Protein AF-A0A957BWH0-F1 (afdb_monomer)

Secondary structure (DSSP, 8-state):
-----PPP-------------------HHHHHHHHHHHHHHHHHHHHHHHHHHTT-HHHHHHHHHHHHHHHHHHHHHHHHHHHTTTTT----------

Radius of gyration: 30.31 Å; Cα contacts (8 Å, |Δi|>4): 24; chains: 1; bounding box: 65×21×92 Å

Sequence (98 aa):
MKDKRSEPSVLTDDSDPLHEPGKRRRPFWVWAAAFMWLIALLILLEYTLSSFAEYEPQAGVLAGALGFGLLLAGLIIILVRSTAGYTTQTPLARPNRP

Foldseek 3Di:
DDDDPDDDPPPDDPPPPDPPVPPPPVPVVVVVVVVVLVVLLVVLQVQLVVCVVVVNNVSNVVSVVVSVVSVVVVVVVVVVVVVVVVPPPPPPPDPDDD

Nearest PDB structures (foldseek):
  4whe-assembly1_A  TM=7.179E-01  e=7.248E+00  Escherichia coli K-12
  3nym-assembly1_B  TM=6.502E-01  e=8.851E+00  Neisseria meningitidis serogroup B

Solvent-accessible surface area (backbone atoms only — not comparable to full-atom values): 6204 Å² total; per-residue (Å²): 138,82,84,87,86,77,78,86,82,79,74,73,91,78,82,80,81,74,85,62,80,69,76,76,68,73,58,66,64,60,58,52,49,53,50,53,51,51,50,51,46,50,55,32,50,52,50,20,55,50,26,52,73,70,73,39,56,68,61,15,51,53,35,44,50,52,40,50,49,53,52,51,52,53,51,50,55,53,49,54,62,53,53,66,68,67,74,78,75,72,79,76,79,76,79,83,77,131

pLDDT: mean 70.65, std 11.99, range [43.69, 87.44]

Structure (mmCIF, N/CA/C/O backbone):
data_AF-A0A957BWH0-F1
#
_entry.id   AF-A0A957BWH0-F1
#
loop_
_atom_site.group_PDB
_atom_site.id
_atom_site.type_symbol
_atom_site.label_atom_id
_atom_site.label_alt_id
_atom_site.label_comp_id
_atom_site.label_asym_id
_atom_site.label_entity_id
_atom_site.label_seq_id
_atom_site.pdbx_PDB_ins_code
_atom_site.Cartn_x
_atom_site.Cartn_y
_atom_site.Cartn_z
_atom_site.occupancy
_atom_site.B_iso_or_equiv
_atom_site.auth_seq_id
_atom_site.auth_comp_id
_atom_site.auth_asym_id
_atom_site.auth_atom_id
_atom_site.pdbx_PDB_model_num
ATOM 1 N N . MET A 1 1 ? -54.167 -10.389 70.956 1.00 43.69 1 MET A N 1
ATOM 2 C CA . MET A 1 1 ? -52.806 -10.965 70.949 1.00 43.69 1 MET A CA 1
ATOM 3 C C . MET A 1 1 ? -52.404 -11.181 69.493 1.00 43.6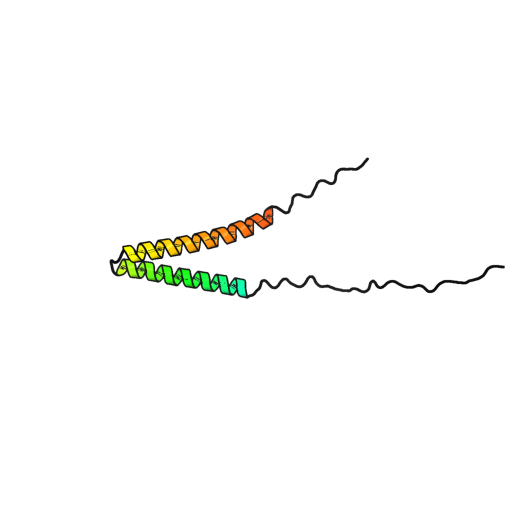9 1 MET A C 1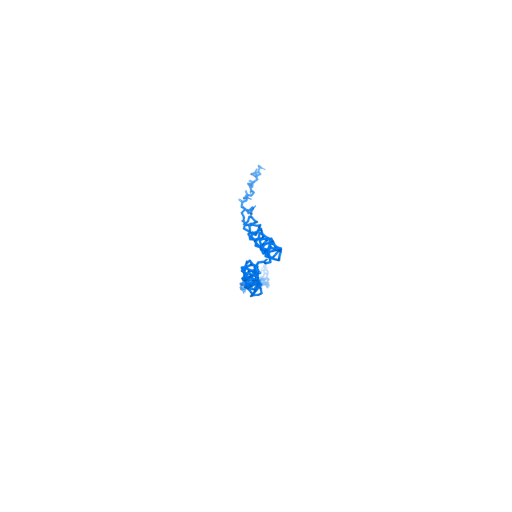
ATOM 5 O O . MET A 1 1 ? -52.868 -12.128 68.887 1.00 43.69 1 MET A O 1
ATOM 9 N N . LYS A 1 2 ? -51.633 -10.209 68.980 1.00 45.97 2 LYS A N 1
ATOM 10 C CA . LYS A 1 2 ? -50.783 -10.139 67.772 1.00 45.97 2 LYS A CA 1
ATOM 11 C C . LYS A 1 2 ? -51.331 -10.552 66.392 1.00 45.97 2 LYS A C 1
ATOM 13 O O . LYS A 1 2 ? -51.522 -11.724 66.086 1.00 45.97 2 LYS A O 1
ATOM 18 N N . ASP A 1 3 ? -51.440 -9.515 65.562 1.00 51.03 3 ASP A N 1
ATOM 19 C CA . ASP A 1 3 ? -51.656 -9.471 64.119 1.00 51.03 3 ASP A CA 1
ATOM 20 C C . ASP A 1 3 ? -50.718 -10.375 63.306 1.00 51.03 3 ASP A C 1
ATOM 22 O O . ASP A 1 3 ? -49.509 -10.417 63.536 1.00 51.03 3 ASP A O 1
ATOM 26 N N . LYS A 1 4 ? -51.272 -11.016 62.272 1.00 58.16 4 LYS A N 1
ATOM 27 C CA . LYS A 1 4 ? -50.517 -11.553 61.131 1.00 58.16 4 LYS A CA 1
ATOM 28 C C . LYS A 1 4 ? -50.825 -10.718 59.891 1.00 58.16 4 LYS A C 1
ATOM 30 O O . LYS A 1 4 ? -51.543 -11.144 58.993 1.00 58.16 4 LYS A O 1
ATOM 35 N N . ARG A 1 5 ? -50.291 -9.497 59.872 1.00 56.84 5 ARG A N 1
ATOM 36 C CA . ARG A 1 5 ? -50.101 -8.715 58.649 1.00 56.84 5 ARG A CA 1
ATOM 37 C C . ARG A 1 5 ? -48.756 -9.153 58.067 1.00 56.84 5 ARG A C 1
ATOM 39 O O . ARG A 1 5 ? -47.715 -8.694 58.521 1.00 56.84 5 ARG A O 1
ATOM 46 N N . SER A 1 6 ? -48.790 -10.101 57.137 1.00 66.50 6 SER A N 1
ATOM 47 C CA . SER A 1 6 ? -47.625 -10.491 56.340 1.00 66.50 6 SER A CA 1
ATOM 48 C C . SER A 1 6 ? -47.746 -9.817 54.983 1.00 66.50 6 SER A C 1
ATOM 50 O O . SER A 1 6 ? -48.743 -9.964 54.281 1.00 66.50 6 SER A O 1
ATOM 52 N N . GLU A 1 7 ? -46.752 -8.990 54.723 1.00 63.38 7 GLU A N 1
ATOM 53 C CA . GLU A 1 7 ? -46.636 -8.041 53.632 1.00 63.38 7 GLU A CA 1
ATOM 54 C C . GLU A 1 7 ? -46.586 -8.719 52.252 1.00 63.38 7 GLU A C 1
ATOM 56 O O . GLU A 1 7 ? -46.180 -9.879 52.142 1.00 63.38 7 GLU A O 1
ATOM 61 N N . PRO A 1 8 ? -47.002 -8.006 51.189 1.00 52.97 8 PRO A N 1
ATOM 62 C CA . PRO A 1 8 ? -46.891 -8.481 49.819 1.00 52.97 8 PRO A CA 1
ATOM 63 C C . PRO A 1 8 ? -45.412 -8.596 49.446 1.00 52.97 8 PRO A C 1
ATOM 65 O O . PRO A 1 8 ? -44.691 -7.599 49.410 1.00 52.97 8 PRO A O 1
ATOM 68 N N . SER A 1 9 ? -44.955 -9.811 49.149 1.00 58.53 9 SER A N 1
ATOM 69 C CA . SER A 1 9 ? -43.651 -10.039 48.537 1.00 58.53 9 SER A CA 1
ATOM 70 C C . SER A 1 9 ? -43.675 -9.482 47.116 1.00 58.53 9 SER A C 1
ATOM 72 O O . SER A 1 9 ? -44.037 -10.171 46.161 1.00 58.53 9 SER A O 1
ATOM 74 N N . VAL A 1 10 ? -43.308 -8.208 47.005 1.00 57.38 10 VAL A N 1
ATOM 75 C CA . VAL A 1 10 ? -42.720 -7.604 45.812 1.00 57.38 10 VAL A CA 1
ATOM 76 C C . VAL A 1 10 ? -41.453 -8.404 45.526 1.00 57.38 10 VAL A C 1
ATOM 78 O O . VAL A 1 10 ? -40.389 -8.122 46.072 1.00 57.38 10 VAL A O 1
ATOM 81 N N . LEU A 1 11 ? -41.600 -9.487 44.763 1.00 55.81 11 LEU A N 1
ATOM 82 C CA . LEU A 1 11 ? -40.467 -10.209 44.217 1.00 55.81 11 LEU A CA 1
ATOM 83 C C . LEU A 1 11 ? -39.986 -9.386 43.027 1.00 55.81 11 LEU A C 1
ATOM 85 O O . LEU A 1 11 ? -40.646 -9.310 41.991 1.00 55.81 11 LEU A O 1
ATOM 89 N N . THR A 1 12 ? -38.886 -8.695 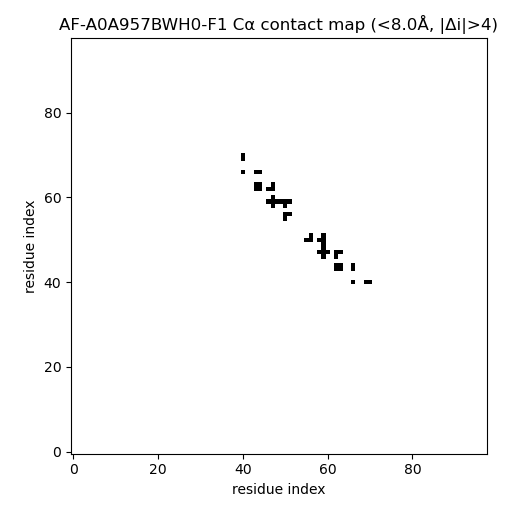43.274 1.00 59.34 12 THR A N 1
ATOM 90 C CA . THR A 1 12 ? -38.006 -8.059 42.309 1.00 59.34 12 THR A CA 1
ATOM 91 C C . THR A 1 12 ? -37.904 -8.869 41.021 1.00 59.34 12 THR A C 1
ATOM 93 O O . THR A 1 12 ? -37.546 -10.046 41.010 1.00 59.34 12 THR A O 1
ATOM 96 N N . ASP A 1 13 ? -38.271 -8.177 39.951 1.00 57.28 13 ASP A N 1
ATOM 97 C CA . ASP A 1 13 ? -37.637 -8.182 38.642 1.00 57.28 13 ASP A CA 1
ATOM 98 C C . ASP A 1 13 ? -36.153 -8.595 38.706 1.00 57.28 13 ASP A C 1
ATOM 100 O O . ASP A 1 13 ? -35.305 -7.805 39.098 1.00 57.28 13 ASP A O 1
ATOM 104 N N . ASP A 1 14 ? -35.864 -9.857 38.386 1.00 59.72 14 ASP A N 1
ATOM 105 C CA . ASP A 1 14 ? -34.507 -10.397 38.166 1.00 59.72 14 ASP A CA 1
ATOM 106 C C . ASP A 1 14 ? -34.544 -11.500 37.088 1.00 59.72 14 ASP A C 1
ATOM 108 O O . ASP A 1 14 ? -33.753 -12.444 37.056 1.00 59.72 14 ASP A O 1
ATOM 112 N N . SER A 1 15 ? -35.517 -11.410 36.181 1.00 57.66 15 SER A N 1
ATOM 113 C CA . SER A 1 15 ? -35.535 -12.191 34.946 1.00 57.66 15 SER A CA 1
ATOM 114 C C . SER A 1 15 ? -35.189 -11.266 33.793 1.00 57.66 15 SER A C 1
ATOM 116 O O . SER A 1 15 ? -36.017 -11.012 32.924 1.00 57.66 15 SER A O 1
ATOM 118 N N . ASP A 1 16 ? -33.936 -10.819 33.774 1.00 58.41 16 ASP A N 1
ATOM 119 C CA . ASP A 1 16 ? -33.289 -10.280 32.581 1.00 58.41 16 ASP A CA 1
ATOM 120 C C . ASP A 1 16 ? -32.390 -11.389 31.989 1.00 58.41 16 ASP A C 1
ATOM 122 O O . ASP A 1 16 ? -31.165 -11.390 32.167 1.00 58.41 16 ASP A O 1
ATOM 126 N N . PRO A 1 17 ? -32.968 -12.449 31.378 1.00 56.62 17 PRO A N 1
ATOM 127 C CA . PRO A 1 17 ? -32.168 -13.475 30.755 1.00 56.62 17 PRO A CA 1
ATOM 128 C C . PRO A 1 17 ? -31.616 -12.896 29.455 1.00 56.62 17 PRO A C 1
ATOM 130 O O . PRO A 1 17 ? -32.354 -12.539 28.540 1.00 56.62 17 PRO A O 1
ATOM 133 N N . LEU A 1 18 ? -30.293 -12.924 29.334 1.00 50.94 18 LEU A N 1
ATOM 134 C CA . LEU A 1 18 ? -29.630 -12.979 28.035 1.00 50.94 18 LEU A CA 1
ATOM 135 C C . LEU A 1 18 ? -29.746 -11.695 27.201 1.00 50.94 18 LEU A C 1
ATOM 137 O O . LEU A 1 18 ? -30.096 -11.730 26.020 1.00 50.94 18 LEU A O 1
ATOM 141 N N . HIS A 1 19 ? -29.222 -10.585 27.723 1.00 50.06 19 HIS A N 1
ATOM 142 C CA . HIS A 1 19 ? -28.387 -9.751 26.856 1.00 50.06 19 HIS A CA 1
ATOM 143 C C . HIS A 1 19 ? -27.126 -10.556 26.494 1.00 50.06 19 HIS A C 1
ATOM 145 O O . HIS A 1 19 ? -26.044 -10.380 27.052 1.00 50.06 19 HIS A O 1
ATOM 151 N N . GLU A 1 20 ? -27.307 -11.509 25.569 1.00 57.94 20 GLU A N 1
ATOM 152 C CA . GLU A 1 20 ? -26.247 -12.086 24.752 1.00 57.94 20 GLU A CA 1
ATOM 153 C C . GLU A 1 20 ? -25.303 -10.938 24.381 1.00 57.94 20 GLU A C 1
ATOM 155 O O . GLU A 1 20 ? -25.770 -9.956 23.788 1.00 57.94 20 GLU A O 1
ATOM 160 N N . PRO A 1 21 ? -24.006 -10.988 24.738 1.00 58.25 21 PRO A N 1
ATOM 161 C CA . PRO A 1 21 ? -23.066 -9.963 24.328 1.00 58.25 21 PRO A CA 1
ATOM 162 C C . PRO A 1 21 ? -23.020 -10.018 22.810 1.00 58.25 21 PRO A C 1
ATOM 164 O O . PRO A 1 21 ? -22.362 -10.886 22.232 1.00 58.25 21 PRO A O 1
ATOM 167 N N . GLY A 1 22 ? -23.793 -9.124 22.184 1.00 54.72 22 GLY A N 1
ATOM 168 C CA . GLY A 1 22 ? -24.051 -9.102 20.760 1.00 54.72 22 GLY A CA 1
ATOM 169 C C . GLY A 1 22 ? -22.734 -9.308 20.055 1.00 54.72 22 GLY A C 1
ATOM 170 O O . GLY A 1 22 ? -21.845 -8.458 20.158 1.00 54.72 22 GLY A O 1
ATOM 171 N N . LYS A 1 23 ? -22.590 -10.488 19.429 1.00 51.78 23 LYS A N 1
ATOM 172 C CA . LYS A 1 23 ? -21.448 -10.867 18.599 1.00 51.78 23 LYS A CA 1
ATOM 173 C C . LYS A 1 23 ? -21.119 -9.626 17.801 1.00 51.78 23 LYS A C 1
ATOM 175 O O . LYS A 1 23 ? -21.886 -9.259 16.911 1.00 51.78 23 LYS A O 1
ATOM 180 N N . ARG A 1 24 ? -20.032 -8.946 18.179 1.00 56.88 24 ARG A N 1
ATOM 181 C CA . ARG A 1 24 ? -19.544 -7.751 17.501 1.00 56.88 24 ARG A CA 1
ATOM 182 C C . ARG A 1 24 ? -19.125 -8.243 16.130 1.00 56.88 24 ARG A C 1
ATOM 184 O O . ARG A 1 24 ? -17.978 -8.642 15.938 1.00 56.88 24 ARG A O 1
ATOM 191 N N . ARG A 1 25 ? -20.094 -8.350 15.216 1.00 56.41 25 ARG A N 1
ATOM 192 C CA . ARG A 1 25 ? -19.886 -8.722 13.827 1.00 56.41 25 ARG A CA 1
ATOM 193 C C . ARG A 1 25 ? -18.879 -7.700 13.360 1.00 56.41 25 ARG A C 1
ATOM 195 O O . ARG A 1 25 ? -19.201 -6.517 13.275 1.00 56.41 25 ARG A O 1
ATOM 202 N N . ARG A 1 26 ? -17.627 -8.131 13.190 1.00 58.31 26 ARG A N 1
ATOM 203 C CA . ARG A 1 26 ? -16.614 -7.267 12.599 1.00 58.31 26 ARG A CA 1
ATOM 204 C C . ARG A 1 26 ? -17.244 -6.784 11.299 1.00 58.31 26 ARG A C 1
ATOM 206 O O . ARG A 1 26 ? -17.695 -7.639 10.532 1.00 58.31 26 ARG A O 1
ATOM 213 N N . PRO A 1 27 ? -17.414 -5.467 11.120 1.00 70.44 27 PRO A N 1
ATOM 214 C CA . PRO A 1 27 ? -18.218 -4.972 10.024 1.00 70.44 27 PRO A CA 1
ATOM 215 C C . PRO A 1 27 ? -17.584 -5.508 8.748 1.00 70.44 27 PRO A C 1
ATOM 217 O O . PRO A 1 27 ? -16.381 -5.352 8.549 1.00 70.44 27 PRO A O 1
ATOM 220 N N . PHE A 1 28 ? -18.379 -6.201 7.934 1.00 73.69 28 PHE A N 1
ATOM 221 C CA . PHE A 1 28 ? -17.967 -6.789 6.655 1.00 73.69 28 PHE A CA 1
ATOM 222 C C . PHE A 1 28 ? -17.146 -5.796 5.807 1.00 73.69 28 PHE A C 1
ATOM 224 O O . PHE A 1 28 ? -16.170 -6.166 5.161 1.00 73.69 28 PHE A O 1
ATOM 231 N N . TRP A 1 29 ? -17.463 -4.508 5.948 1.00 72.56 29 TRP A N 1
ATOM 232 C CA . TRP A 1 29 ? -16.727 -3.352 5.444 1.00 72.56 29 TRP A CA 1
ATOM 233 C C . TRP A 1 29 ? -15.213 -3.359 5.695 1.00 72.56 29 TRP A C 1
ATOM 235 O O . TRP A 1 29 ? -14.467 -2.918 4.832 1.00 72.56 29 TRP A O 1
ATOM 245 N N . VAL A 1 30 ? -14.729 -3.877 6.826 1.00 76.31 30 VAL A N 1
ATOM 246 C CA . VAL A 1 30 ? -13.283 -3.954 7.120 1.00 76.31 30 VAL A CA 1
ATOM 247 C C . VAL A 1 30 ? -12.596 -4.968 6.209 1.00 76.31 30 VAL A C 1
ATOM 249 O O . VAL A 1 30 ? -11.487 -4.726 5.744 1.00 76.31 30 VAL A O 1
ATOM 252 N N . TRP A 1 31 ? -13.264 -6.088 5.928 1.00 77.56 31 TRP A N 1
ATOM 253 C CA . TRP A 1 31 ? -12.762 -7.098 4.998 1.00 77.56 31 TRP A CA 1
ATOM 254 C C . TRP A 1 31 ? -12.805 -6.596 3.556 1.00 77.56 31 TRP A C 1
ATOM 256 O O . TRP A 1 31 ? -11.832 -6.759 2.826 1.00 77.56 31 TRP A O 1
ATOM 266 N N . ALA A 1 32 ? -13.888 -5.915 3.171 1.00 80.62 32 ALA A N 1
ATOM 267 C CA . ALA A 1 32 ? -13.994 -5.281 1.860 1.00 80.62 32 ALA A CA 1
ATOM 268 C C . ALA A 1 32 ? -12.910 -4.206 1.653 1.00 80.62 32 ALA A C 1
ATOM 270 O O . ALA A 1 32 ? -12.274 -4.171 0.604 1.00 80.62 32 ALA A O 1
ATOM 271 N N . ALA A 1 33 ? -12.641 -3.377 2.667 1.00 81.25 33 ALA A N 1
ATOM 272 C CA . ALA A 1 33 ? -11.585 -2.370 2.617 1.00 81.25 33 ALA A CA 1
ATOM 273 C C . ALA A 1 33 ? -10.188 -2.999 2.490 1.00 81.25 33 ALA A C 1
ATOM 275 O O . ALA A 1 33 ? -9.384 -2.536 1.686 1.00 81.25 33 ALA A O 1
ATOM 276 N N . ALA A 1 34 ? -9.908 -4.079 3.228 1.00 80.38 34 ALA A N 1
ATOM 277 C CA . ALA A 1 34 ? -8.646 -4.809 3.112 1.00 80.38 34 ALA A CA 1
ATOM 278 C C . ALA A 1 34 ? -8.465 -5.437 1.719 1.00 80.38 34 ALA A C 1
ATOM 280 O O . ALA A 1 34 ? -7.374 -5.389 1.157 1.00 80.38 34 ALA A O 1
ATOM 281 N N . PHE A 1 35 ? -9.539 -5.982 1.142 1.00 83.81 35 PHE A N 1
ATOM 282 C CA . PHE A 1 35 ? -9.512 -6.554 -0.202 1.00 83.81 35 PHE A CA 1
ATOM 283 C C . PHE A 1 35 ? -9.289 -5.482 -1.277 1.00 83.81 35 PHE A C 1
ATOM 285 O O . PHE A 1 35 ? -8.422 -5.641 -2.131 1.00 83.81 35 PHE A O 1
ATOM 292 N N . MET A 1 36 ? -9.998 -4.352 -1.187 1.00 84.00 36 MET A N 1
ATOM 293 C CA . MET A 1 36 ? -9.801 -3.199 -2.076 1.00 84.00 36 MET A CA 1
ATOM 294 C C . MET A 1 36 ? -8.383 -2.630 -1.979 1.00 84.00 36 MET A C 1
ATOM 296 O O . MET A 1 36 ? -7.788 -2.277 -2.993 1.00 84.00 36 MET A O 1
ATOM 300 N N . TRP A 1 37 ? -7.820 -2.578 -0.771 1.00 84.88 37 TRP A N 1
ATOM 301 C CA . TRP A 1 37 ? -6.437 -2.157 -0.557 1.00 84.88 37 TRP A CA 1
ATOM 302 C C . TRP A 1 37 ? -5.433 -3.108 -1.223 1.00 84.88 37 TRP A C 1
ATOM 304 O O . TRP A 1 37 ? -4.492 -2.653 -1.869 1.00 84.88 37 TRP A O 1
ATOM 314 N N . LEU A 1 38 ? -5.661 -4.422 -1.139 1.00 83.56 38 LEU A N 1
ATOM 315 C CA . LEU A 1 38 ? -4.814 -5.424 -1.790 1.00 83.56 38 LEU A CA 1
ATOM 316 C C . LEU A 1 38 ? -4.909 -5.352 -3.322 1.00 83.56 38 LEU A C 1
ATOM 318 O O . LEU A 1 38 ? -3.886 -5.431 -3.997 1.00 83.56 38 LEU A O 1
ATOM 322 N N . ILE A 1 39 ? -6.109 -5.130 -3.872 1.00 87.44 39 ILE A N 1
ATOM 323 C CA . ILE A 1 39 ? -6.298 -4.887 -5.311 1.00 87.44 39 ILE A CA 1
ATOM 324 C C . ILE A 1 39 ? -5.526 -3.641 -5.752 1.00 87.44 39 ILE A C 1
ATOM 326 O O . ILE A 1 39 ? -4.820 -3.686 -6.755 1.00 87.44 39 ILE A O 1
ATOM 330 N N . ALA A 1 40 ? -5.620 -2.542 -5.000 1.00 84.81 40 ALA A N 1
ATOM 331 C CA . ALA A 1 40 ? -4.901 -1.314 -5.324 1.00 84.81 40 ALA A CA 1
ATOM 332 C C . ALA A 1 40 ? -3.378 -1.533 -5.358 1.00 84.81 40 ALA A C 1
ATOM 334 O O . ALA A 1 40 ? -2.715 -1.040 -6.267 1.00 84.81 40 ALA A O 1
ATOM 335 N N . LEU A 1 41 ? -2.832 -2.315 -4.418 1.00 82.69 41 LEU A N 1
ATOM 336 C CA . LEU A 1 41 ? -1.416 -2.697 -4.420 1.00 82.69 41 LEU A CA 1
ATOM 337 C C . LEU A 1 41 ? -1.035 -3.548 -5.636 1.00 82.69 41 LEU A C 1
ATOM 339 O O . LEU A 1 41 ? 0.025 -3.320 -6.210 1.00 82.69 41 LEU A O 1
ATOM 343 N N . LEU A 1 42 ? -1.882 -4.501 -6.038 1.00 84.56 42 LEU A N 1
ATOM 344 C CA . LEU A 1 42 ? -1.636 -5.325 -7.226 1.00 84.56 42 LEU A CA 1
ATOM 345 C C . LEU A 1 42 ? -1.619 -4.486 -8.505 1.00 84.56 42 LEU A C 1
ATOM 347 O O . LEU A 1 42 ? -0.688 -4.622 -9.292 1.00 84.56 42 LEU A O 1
ATOM 351 N N . ILE A 1 43 ? -2.584 -3.577 -8.671 1.00 84.62 43 ILE A N 1
ATOM 352 C CA . ILE A 1 43 ? -2.639 -2.667 -9.824 1.00 84.62 43 ILE A CA 1
ATOM 353 C C . ILE A 1 43 ? -1.392 -1.773 -9.857 1.00 84.62 43 ILE A C 1
ATOM 355 O O . ILE A 1 43 ? -0.780 -1.603 -10.909 1.00 84.62 43 ILE A O 1
ATOM 359 N N . LEU A 1 44 ? -0.978 -1.220 -8.710 1.00 80.19 44 LEU A N 1
ATOM 360 C CA . LEU A 1 44 ? 0.233 -0.396 -8.635 1.00 80.19 44 LEU A CA 1
ATOM 361 C C . LEU A 1 44 ? 1.503 -1.194 -8.937 1.00 80.19 44 LEU A C 1
ATOM 363 O O . LEU A 1 44 ? 2.412 -0.668 -9.578 1.00 80.19 44 LEU A O 1
ATOM 367 N N . LEU A 1 45 ? 1.580 -2.446 -8.482 1.00 80.62 45 LEU A N 1
ATOM 368 C CA . LEU A 1 45 ? 2.709 -3.330 -8.757 1.00 80.62 45 LEU A CA 1
ATOM 369 C C . LEU A 1 45 ? 2.791 -3.665 -10.248 1.00 80.62 45 LEU A C 1
ATOM 371 O O . LEU A 1 45 ? 3.864 -3.560 -10.835 1.00 80.62 45 LEU A O 1
ATOM 375 N N . GLU A 1 46 ? 1.664 -4.024 -10.859 1.00 83.75 46 GLU A N 1
ATOM 376 C CA . GLU A 1 46 ? 1.569 -4.309 -12.290 1.00 83.75 46 GLU A CA 1
ATOM 377 C C . GLU A 1 46 ? 1.957 -3.085 -13.122 1.00 83.75 46 GLU A C 1
ATOM 379 O O . GLU A 1 46 ? 2.804 -3.188 -14.007 1.00 83.75 46 GLU A O 1
ATOM 384 N N . TYR A 1 47 ? 1.443 -1.905 -12.770 1.00 78.88 47 TYR A N 1
ATOM 385 C CA . TYR A 1 47 ? 1.816 -0.653 -13.424 1.00 78.88 47 TYR A CA 1
ATOM 386 C C . TYR A 1 47 ? 3.309 -0.339 -13.268 1.00 78.88 47 TYR A C 1
ATOM 388 O O . TYR A 1 47 ? 3.966 0.055 -14.228 1.00 78.88 47 TYR A O 1
ATOM 396 N N . THR A 1 48 ? 3.871 -0.564 -12.079 1.00 77.56 48 THR A N 1
ATOM 397 C CA . THR A 1 48 ? 5.305 -0.376 -11.829 1.00 77.56 48 THR A CA 1
ATOM 398 C C . THR A 1 48 ? 6.135 -1.290 -12.733 1.00 77.56 48 THR A C 1
ATOM 400 O O . THR A 1 48 ? 7.052 -0.819 -13.401 1.00 77.56 48 THR A O 1
ATOM 403 N N . LEU A 1 49 ? 5.794 -2.581 -12.801 1.00 78.75 49 LEU A N 1
ATOM 404 C CA . LEU A 1 49 ? 6.483 -3.560 -13.647 1.00 78.75 49 LEU A CA 1
ATOM 405 C C . LEU A 1 49 ? 6.345 -3.234 -15.141 1.00 78.75 49 LEU A C 1
ATOM 407 O O . LEU A 1 49 ? 7.339 -3.299 -15.863 1.00 78.75 49 LEU A O 1
ATOM 411 N N . SER A 1 50 ? 5.151 -2.835 -15.587 1.00 77.12 50 SER A N 1
ATOM 412 C CA . SER A 1 50 ? 4.900 -2.418 -16.974 1.00 77.12 50 SER A CA 1
ATOM 413 C C . SER A 1 50 ? 5.702 -1.168 -17.335 1.00 77.12 50 SER A C 1
ATOM 415 O O . SER A 1 50 ? 6.336 -1.116 -18.382 1.00 77.12 50 SER A O 1
ATOM 417 N N . SER A 1 51 ? 5.769 -0.190 -16.432 1.00 73.69 51 SER A N 1
ATOM 418 C CA . SER A 1 51 ? 6.520 1.051 -16.642 1.00 73.69 51 SER A CA 1
ATOM 419 C C . SER A 1 51 ? 8.034 0.820 -16.741 1.00 73.69 51 SER A C 1
ATOM 421 O O . SER A 1 51 ? 8.710 1.452 -17.555 1.00 73.69 51 SER A O 1
ATOM 423 N N . PHE A 1 52 ? 8.580 -0.132 -15.975 1.00 71.31 52 PHE A N 1
ATOM 424 C CA . PHE A 1 52 ? 9.972 -0.558 -16.146 1.00 71.31 52 PHE A CA 1
ATOM 425 C C . PHE A 1 52 ? 10.203 -1.291 -17.474 1.00 71.31 52 PHE A C 1
ATOM 427 O O . PHE A 1 52 ? 11.270 -1.129 -18.066 1.00 71.31 52 PHE A O 1
ATOM 434 N N . ALA A 1 53 ? 9.224 -2.065 -17.954 1.00 77.88 53 ALA A N 1
ATOM 435 C CA . ALA A 1 53 ? 9.301 -2.734 -19.253 1.00 77.88 53 ALA A CA 1
ATOM 436 C C . ALA A 1 53 ? 9.262 -1.742 -20.432 1.00 77.88 53 ALA A C 1
ATOM 438 O O . ALA A 1 53 ? 9.903 -1.977 -21.453 1.00 77.88 53 ALA A O 1
ATOM 439 N N . GLU A 1 54 ? 8.568 -0.614 -20.272 1.00 80.25 54 GLU A N 1
ATOM 440 C CA . GLU A 1 54 ? 8.445 0.449 -21.279 1.00 80.25 54 GLU A CA 1
ATOM 441 C C . GLU A 1 54 ? 9.597 1.476 -21.253 1.00 80.25 54 GLU A C 1
ATOM 443 O O . GLU A 1 54 ? 9.576 2.440 -22.012 1.00 80.25 54 GLU A O 1
ATOM 448 N N . TYR A 1 55 ? 10.640 1.265 -20.437 1.00 72.31 55 TYR A N 1
ATOM 449 C CA . TYR A 1 55 ? 11.779 2.187 -20.285 1.00 72.31 55 TYR A CA 1
ATOM 450 C C . TYR A 1 55 ? 11.394 3.607 -19.817 1.00 72.31 55 TYR A C 1
ATOM 452 O O . TYR A 1 55 ? 12.137 4.561 -20.056 1.00 72.31 55 TYR A O 1
ATOM 460 N N . GLU A 1 56 ? 10.300 3.751 -19.061 1.00 74.31 56 GLU A N 1
ATOM 461 C CA . GLU A 1 56 ? 9.930 4.997 -18.372 1.00 74.31 56 GLU A CA 1
ATOM 462 C C . GLU A 1 56 ? 10.193 4.898 -16.854 1.00 74.31 56 GLU A C 1
ATOM 464 O O . GLU A 1 56 ? 9.267 4.867 -16.040 1.00 74.31 56 GLU A O 1
ATOM 469 N N . PRO A 1 57 ? 11.465 4.878 -16.407 1.00 68.75 57 PRO A N 1
ATOM 470 C CA . PRO A 1 57 ? 11.813 4.587 -15.016 1.00 68.75 57 PRO A CA 1
ATOM 471 C C . PRO A 1 57 ? 11.271 5.621 -14.020 1.00 68.75 57 PRO A C 1
ATOM 473 O O . PRO A 1 57 ? 11.092 5.300 -12.849 1.00 68.75 57 PRO A O 1
ATOM 476 N N . GLN A 1 58 ? 10.993 6.856 -14.451 1.00 78.75 58 GLN A N 1
ATOM 477 C CA . GLN A 1 58 ? 10.432 7.889 -13.573 1.00 78.75 58 GLN A CA 1
ATOM 478 C C . GLN A 1 58 ? 9.011 7.542 -13.109 1.00 78.75 58 GLN A C 1
ATOM 480 O O . GLN A 1 58 ? 8.702 7.706 -11.927 1.00 78.75 58 GLN A O 1
ATOM 485 N N . ALA A 1 59 ? 8.170 7.024 -14.007 1.00 75.00 59 ALA A N 1
ATOM 486 C CA . ALA A 1 59 ? 6.806 6.622 -13.677 1.00 75.00 59 ALA A CA 1
ATOM 487 C C . ALA A 1 59 ? 6.802 5.370 -12.783 1.00 75.00 59 ALA A C 1
ATOM 489 O O . ALA A 1 59 ? 6.100 5.338 -11.769 1.00 75.00 59 ALA A O 1
ATOM 490 N N . GLY A 1 60 ? 7.670 4.397 -13.078 1.00 71.88 60 GLY A N 1
ATOM 491 C CA . GLY A 1 60 ? 7.840 3.189 -12.272 1.00 71.88 60 GLY A CA 1
ATOM 492 C C . GLY A 1 60 ? 8.341 3.479 -10.855 1.00 71.88 60 GLY A C 1
ATOM 493 O O . GLY A 1 60 ? 7.816 2.934 -9.888 1.00 71.88 60 GLY A O 1
ATOM 494 N N . VAL A 1 61 ? 9.306 4.390 -10.692 1.00 78.44 61 VAL A N 1
ATOM 495 C CA . VAL A 1 61 ? 9.802 4.785 -9.362 1.00 78.44 61 VAL A CA 1
ATOM 496 C C . VAL A 1 61 ? 8.718 5.496 -8.551 1.00 78.44 61 VAL A C 1
ATOM 498 O O . VAL A 1 61 ? 8.568 5.209 -7.363 1.00 78.44 61 VAL A O 1
ATOM 501 N N . LEU A 1 62 ? 7.933 6.385 -9.169 1.00 80.88 62 LEU A N 1
ATOM 502 C CA . LEU A 1 62 ? 6.849 7.090 -8.481 1.00 80.88 62 LEU A CA 1
ATOM 503 C C . LEU A 1 62 ? 5.743 6.121 -8.033 1.00 80.88 62 LEU A C 1
ATOM 505 O O . LEU A 1 62 ? 5.303 6.170 -6.882 1.00 80.88 62 LEU A O 1
ATOM 509 N N . ALA A 1 63 ? 5.329 5.211 -8.918 1.00 78.75 63 ALA A N 1
ATOM 510 C CA . ALA A 1 63 ? 4.338 4.184 -8.614 1.00 78.75 63 ALA A CA 1
ATOM 511 C C . ALA A 1 63 ? 4.834 3.202 -7.545 1.00 78.75 63 ALA A C 1
ATOM 513 O O . ALA A 1 63 ? 4.103 2.898 -6.601 1.00 78.75 63 ALA A O 1
ATOM 514 N N . GLY A 1 64 ? 6.098 2.784 -7.624 1.00 78.38 64 GLY A N 1
ATOM 515 C CA . GLY A 1 64 ? 6.733 1.944 -6.615 1.00 78.38 64 GLY A CA 1
ATOM 516 C C . GLY A 1 64 ? 6.804 2.628 -5.248 1.00 78.38 64 GLY A C 1
ATOM 517 O O . GLY A 1 64 ? 6.469 2.012 -4.237 1.00 78.38 64 GLY A O 1
ATOM 518 N N . ALA A 1 65 ? 7.165 3.914 -5.201 1.00 80.12 65 ALA A N 1
ATOM 519 C CA . ALA A 1 65 ? 7.209 4.692 -3.963 1.00 80.12 65 ALA A CA 1
ATOM 520 C C . ALA A 1 65 ? 5.816 4.859 -3.333 1.00 80.12 65 ALA A C 1
ATOM 522 O O . A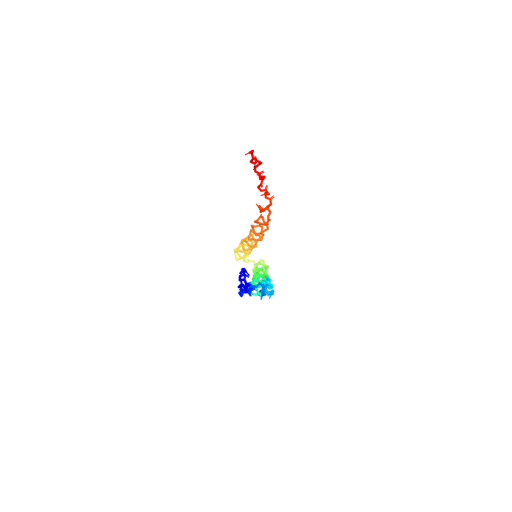LA A 1 65 ? 5.662 4.672 -2.124 1.00 80.12 65 ALA A O 1
ATOM 523 N N . LEU A 1 66 ? 4.793 5.148 -4.144 1.00 81.25 66 LEU A N 1
ATOM 524 C CA . LEU A 1 66 ? 3.400 5.210 -3.692 1.00 81.25 66 LEU A CA 1
ATOM 525 C C . LEU A 1 66 ? 2.915 3.850 -3.176 1.00 81.25 66 LEU A C 1
ATOM 527 O O . LEU A 1 66 ? 2.313 3.780 -2.105 1.00 81.25 66 LEU A O 1
ATOM 531 N N . GLY A 1 67 ? 3.223 2.767 -3.891 1.00 82.56 67 GLY A N 1
ATOM 532 C CA . GLY A 1 67 ? 2.836 1.409 -3.512 1.00 82.56 67 GLY A CA 1
ATOM 533 C C . GLY A 1 67 ? 3.495 0.974 -2.209 1.00 82.56 67 GLY A C 1
ATOM 534 O O . GLY A 1 67 ? 2.820 0.496 -1.298 1.00 82.56 67 GLY A O 1
ATOM 535 N N . PHE A 1 68 ? 4.798 1.219 -2.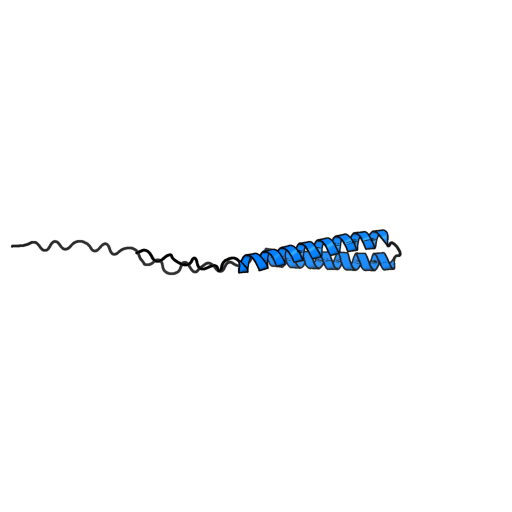074 1.00 79.81 68 PHE A N 1
ATOM 536 C CA . PHE A 1 68 ? 5.538 0.941 -0.848 1.00 79.81 68 PHE A CA 1
ATOM 537 C C . PHE A 1 68 ? 5.020 1.775 0.329 1.00 79.81 68 PHE A C 1
ATOM 539 O O . PHE A 1 68 ? 4.828 1.240 1.420 1.00 79.81 68 PHE A O 1
ATOM 546 N N . GLY A 1 69 ? 4.722 3.060 0.109 1.00 86.88 69 GLY A N 1
ATOM 547 C CA . GLY A 1 69 ? 4.124 3.932 1.119 1.00 86.88 69 GLY A CA 1
ATOM 548 C C . GLY A 1 69 ? 2.763 3.427 1.605 1.00 86.88 69 GLY A C 1
ATOM 549 O O . GLY A 1 69 ? 2.531 3.354 2.813 1.00 86.88 69 GLY A O 1
ATOM 550 N N . LEU A 1 70 ? 1.886 3.009 0.684 1.00 84.25 70 LEU A N 1
ATOM 551 C CA . LEU A 1 70 ? 0.595 2.405 1.030 1.00 84.25 70 LEU A CA 1
ATOM 552 C C . LEU A 1 70 ? 0.770 1.108 1.825 1.00 84.25 70 LEU A C 1
ATOM 554 O O . LEU A 1 70 ? 0.055 0.903 2.808 1.00 84.25 70 LEU A O 1
ATOM 558 N N . LEU A 1 71 ? 1.717 0.258 1.420 1.00 84.31 71 LEU A N 1
ATOM 559 C CA . LEU A 1 71 ? 2.026 -1.003 2.090 1.00 84.31 71 LEU A CA 1
ATOM 560 C C . LEU A 1 71 ? 2.493 -0.756 3.529 1.00 84.31 71 LEU A C 1
ATOM 562 O O . LEU A 1 71 ? 1.962 -1.353 4.469 1.00 84.31 71 LEU A O 1
ATOM 566 N N . LEU A 1 72 ? 3.431 0.177 3.708 1.00 87.31 72 LEU A N 1
ATOM 567 C CA . LEU A 1 72 ? 3.966 0.546 5.014 1.00 87.31 72 LEU A CA 1
ATOM 568 C C . LEU A 1 72 ? 2.875 1.126 5.923 1.00 87.31 72 LEU A C 1
ATOM 570 O O . LEU A 1 72 ? 2.774 0.744 7.086 1.00 87.31 72 LEU A O 1
ATOM 574 N N . ALA A 1 73 ? 2.019 2.002 5.390 1.00 84.31 73 ALA A N 1
ATOM 575 C CA . ALA A 1 73 ? 0.903 2.578 6.134 1.00 84.31 73 ALA A CA 1
ATOM 576 C C . ALA A 1 73 ? -0.083 1.498 6.613 1.00 84.31 73 ALA A C 1
ATOM 578 O O . ALA A 1 73 ? -0.470 1.488 7.784 1.00 84.31 73 ALA A O 1
ATOM 579 N N . GLY A 1 74 ? -0.440 0.547 5.743 1.00 81.75 74 GLY A N 1
ATOM 580 C CA . GLY A 1 74 ? -1.277 -0.596 6.117 1.00 81.75 74 GLY A CA 1
ATOM 581 C C . GLY A 1 74 ? -0.632 -1.464 7.200 1.00 81.75 74 GLY A C 1
ATOM 582 O O . GLY A 1 74 ? -1.291 -1.830 8.176 1.00 81.75 74 GLY A O 1
ATOM 583 N N . LEU A 1 75 ? 0.673 -1.728 7.085 1.00 85.44 75 LEU A N 1
ATOM 584 C CA . LEU A 1 75 ? 1.431 -2.490 8.077 1.00 85.44 75 LEU A CA 1
ATOM 585 C C . LEU A 1 75 ? 1.448 -1.795 9.446 1.00 85.44 75 LEU A C 1
ATOM 587 O O . LEU A 1 75 ? 1.219 -2.450 10.461 1.00 85.44 75 LEU A O 1
ATOM 591 N N . ILE A 1 76 ? 1.657 -0.475 9.481 1.00 86.88 76 ILE A N 1
ATOM 592 C CA . ILE A 1 76 ? 1.636 0.325 10.714 1.00 86.88 76 ILE A CA 1
ATOM 593 C C . ILE A 1 76 ? 0.268 0.228 11.394 1.00 86.88 76 ILE A C 1
ATOM 595 O O . ILE A 1 76 ? 0.204 -0.014 12.597 1.00 86.88 76 ILE A O 1
ATOM 599 N N . ILE A 1 77 ? -0.830 0.353 10.642 1.00 84.00 77 ILE A N 1
ATOM 600 C CA . ILE A 1 77 ? -2.190 0.232 11.195 1.00 84.00 77 ILE A CA 1
ATOM 601 C C . ILE A 1 77 ? -2.397 -1.149 11.834 1.00 84.00 77 ILE A C 1
ATOM 603 O O . ILE A 1 77 ? -2.951 -1.249 12.933 1.00 84.00 77 ILE A O 1
ATOM 607 N N . ILE A 1 78 ? -1.932 -2.216 11.176 1.00 81.75 78 ILE A N 1
ATOM 608 C CA . ILE A 1 78 ? -2.012 -3.585 11.704 1.00 81.75 78 ILE A CA 1
ATOM 609 C C . ILE A 1 78 ? -1.171 -3.723 12.979 1.00 81.75 78 ILE A C 1
ATOM 611 O O . ILE A 1 78 ? -1.653 -4.284 13.967 1.00 81.75 78 ILE A O 1
ATOM 615 N N . LEU A 1 79 ? 0.049 -3.178 12.990 1.00 83.44 79 LEU A N 1
ATOM 616 C CA . LEU A 1 79 ? 0.941 -3.218 14.148 1.00 83.44 79 LEU A CA 1
ATOM 617 C C . LEU A 1 79 ? 0.357 -2.468 15.347 1.00 83.44 79 LEU A C 1
ATOM 619 O O . LEU A 1 79 ? 0.298 -3.029 16.435 1.00 83.44 79 LEU A O 1
ATOM 623 N N . VAL A 1 80 ? -0.126 -1.240 15.149 1.00 83.69 80 VAL A N 1
ATOM 624 C CA . VAL A 1 80 ? -0.745 -0.417 16.204 1.00 83.69 80 VAL A CA 1
ATOM 625 C C . VAL A 1 80 ? -1.981 -1.106 16.776 1.00 83.69 80 VAL A C 1
ATOM 627 O O . VAL A 1 80 ? -2.198 -1.130 17.987 1.00 83.69 80 VAL A O 1
ATOM 630 N N . ARG A 1 81 ? -2.794 -1.725 15.915 1.00 75.81 81 ARG A N 1
ATOM 631 C CA . ARG A 1 81 ? -3.957 -2.495 16.358 1.00 75.81 81 ARG A CA 1
ATOM 632 C C . ARG A 1 81 ? -3.561 -3.750 17.143 1.00 75.81 81 ARG A C 1
ATOM 634 O O . ARG A 1 81 ? -4.303 -4.147 18.038 1.00 75.81 81 ARG A O 1
ATOM 641 N N . SER A 1 82 ? -2.427 -4.367 16.813 1.00 72.88 82 SER A N 1
ATOM 642 C CA . SER A 1 82 ? -1.870 -5.511 17.541 1.00 72.88 82 SER A CA 1
ATOM 643 C C . SER A 1 82 ? -1.336 -5.089 18.914 1.00 72.88 82 SER A C 1
ATOM 645 O O . SER A 1 82 ? -1.711 -5.685 19.920 1.00 72.88 82 SER A O 1
ATOM 647 N N . THR A 1 83 ? -0.541 -4.014 18.989 1.00 72.75 83 THR A N 1
ATOM 648 C CA . THR A 1 83 ? 0.081 -3.535 20.237 1.00 72.75 83 THR A CA 1
ATOM 649 C C . THR A 1 83 ? -0.936 -3.049 21.267 1.00 72.75 83 THR A C 1
ATOM 651 O O . THR A 1 83 ? -0.786 -3.349 22.450 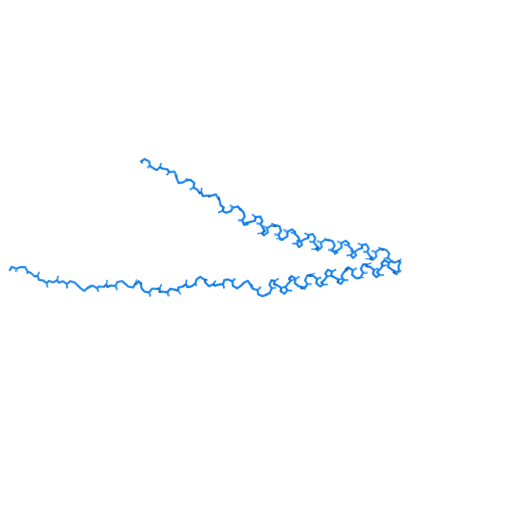1.00 72.75 83 THR A O 1
ATOM 654 N N . ALA A 1 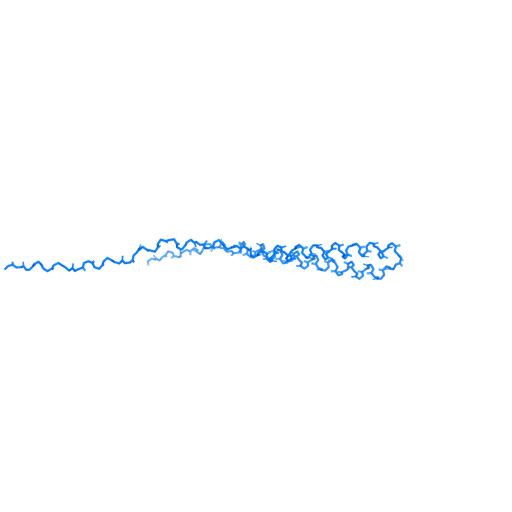84 ? -2.016 -2.396 20.827 1.00 59.12 84 ALA A N 1
ATOM 655 C CA . ALA A 1 84 ? -3.108 -1.962 21.700 1.00 59.12 84 ALA A CA 1
ATOM 656 C C . ALA A 1 84 ? -3.807 -3.121 22.444 1.00 59.12 84 ALA A C 1
ATOM 658 O O . ALA A 1 84 ? -4.427 -2.896 23.480 1.00 59.12 84 ALA A O 1
ATOM 659 N N . GLY A 1 85 ? -3.697 -4.360 21.948 1.00 57.41 85 GLY A N 1
ATOM 660 C CA . GLY A 1 85 ? -4.217 -5.548 22.629 1.00 57.41 85 GLY A CA 1
ATOM 661 C C . GLY A 1 85 ? -3.360 -6.031 23.805 1.00 57.41 85 GLY A C 1
ATOM 662 O O . GLY A 1 85 ? -3.878 -6.715 24.684 1.00 57.41 85 GLY A O 1
ATOM 663 N N . TYR A 1 86 ? -2.073 -5.673 23.858 1.00 56.25 86 TYR A N 1
ATOM 664 C CA . TYR A 1 86 ? -1.147 -6.167 24.888 1.00 56.25 86 TYR A CA 1
ATOM 665 C C . TYR A 1 86 ? -1.073 -5.265 26.129 1.00 56.25 86 TYR A C 1
ATOM 667 O O . TYR A 1 86 ? -0.627 -5.707 27.183 1.00 56.25 86 TYR A O 1
ATOM 675 N N . THR A 1 87 ? -1.522 -4.010 26.047 1.00 57.59 87 THR A N 1
ATOM 676 C CA . THR A 1 87 ? -1.377 -3.027 27.141 1.00 57.59 87 THR A CA 1
ATOM 677 C C . THR A 1 87 ? -2.477 -3.116 28.210 1.00 57.59 87 THR A C 1
ATOM 679 O O . THR A 1 87 ? -2.422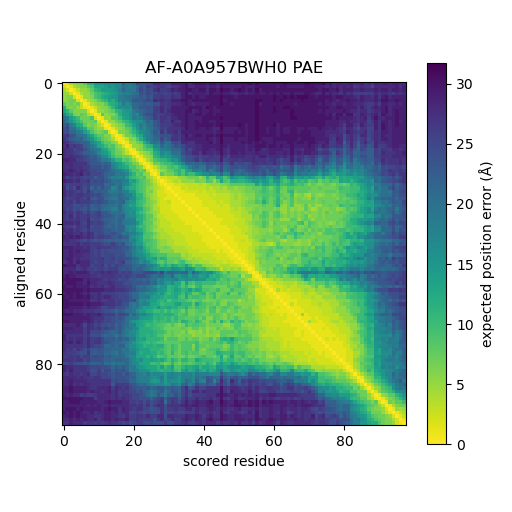 -2.400 29.203 1.00 57.59 87 THR A O 1
ATOM 682 N N . THR A 1 88 ? -3.484 -3.982 28.046 1.00 55.66 88 THR A N 1
ATOM 683 C CA . THR A 1 88 ? -4.662 -4.050 28.942 1.00 55.66 88 THR A CA 1
ATOM 684 C C . THR A 1 88 ? -4.571 -5.121 30.043 1.00 55.66 88 THR A C 1
ATOM 686 O O . THR A 1 88 ? -5.563 -5.379 30.717 1.00 55.66 88 THR A O 1
ATOM 689 N N . GLN A 1 89 ? -3.411 -5.756 30.255 1.00 53.00 89 GLN A N 1
ATOM 690 C CA . GLN A 1 89 ? -3.221 -6.791 31.288 1.00 53.00 89 GLN A CA 1
ATOM 691 C C . GLN A 1 89 ? -2.247 -6.390 32.409 1.00 53.00 89 GLN A C 1
ATOM 693 O O . GLN A 1 89 ? -1.432 -7.194 32.850 1.00 53.00 89 GLN A O 1
ATOM 698 N N . THR A 1 90 ? -2.335 -5.169 32.930 1.00 57.38 90 THR A N 1
ATOM 699 C CA . THR A 1 90 ? -1.828 -4.884 34.281 1.00 57.38 90 THR A CA 1
ATOM 700 C C . THR A 1 90 ? -2.983 -5.040 35.269 1.00 57.38 90 THR A C 1
ATOM 702 O O . THR A 1 90 ? -3.754 -4.096 35.457 1.00 57.38 90 THR A O 1
ATOM 705 N N . PRO A 1 91 ? -3.173 -6.222 35.893 1.00 57.03 91 PRO A N 1
ATOM 706 C CA . PRO A 1 91 ? -4.087 -6.328 37.018 1.00 57.03 91 PRO A CA 1
ATOM 707 C C . PRO A 1 91 ? -3.582 -5.366 38.093 1.00 57.03 91 PRO A C 1
ATOM 709 O O . PRO A 1 91 ? -2.487 -5.534 38.629 1.00 57.03 91 PRO A O 1
ATOM 712 N N . LEU A 1 92 ? -4.358 -4.313 38.355 1.00 67.19 92 LEU A N 1
ATOM 713 C CA . LEU A 1 92 ? -4.108 -3.389 39.452 1.00 67.19 92 LEU A CA 1
ATOM 714 C C . LEU A 1 92 ? -4.027 -4.223 40.731 1.00 67.19 92 LEU A C 1
ATOM 716 O O . LEU A 1 92 ? -5.032 -4.770 41.189 1.00 67.19 92 LEU A O 1
ATOM 720 N N . ALA A 1 93 ? -2.815 -4.352 41.272 1.00 65.69 93 ALA A N 1
ATOM 721 C CA . ALA A 1 93 ? -2.580 -4.931 42.580 1.00 65.69 93 ALA A CA 1
ATOM 722 C C . ALA A 1 93 ? -3.460 -4.172 43.578 1.00 65.69 93 ALA A C 1
ATOM 724 O O . ALA A 1 93 ? -3.234 -2.995 43.853 1.00 65.69 93 ALA A O 1
ATOM 725 N N . ARG A 1 94 ? -4.521 -4.831 44.050 1.00 65.56 94 ARG A N 1
ATOM 726 C CA . ARG A 1 94 ? -5.459 -4.296 45.035 1.00 65.56 94 ARG A CA 1
ATOM 727 C C . ARG A 1 94 ? -4.667 -4.032 46.320 1.00 65.56 94 ARG A C 1
ATOM 729 O O . ARG A 1 94 ? -4.219 -5.007 46.926 1.00 65.56 94 ARG A O 1
ATOM 736 N N . PRO A 1 95 ? -4.467 -2.775 46.755 1.00 68.31 95 PRO A N 1
ATOM 737 C CA . PRO A 1 95 ? -3.790 -2.534 48.015 1.00 68.31 95 PRO A CA 1
ATOM 738 C C . PRO A 1 95 ? -4.684 -3.054 49.143 1.00 68.31 95 PRO A C 1
ATOM 740 O O . PRO A 1 95 ? -5.853 -2.678 49.264 1.00 68.31 95 PRO A O 1
ATOM 743 N N . ASN A 1 96 ? -4.119 -3.980 49.912 1.00 71.56 96 ASN A N 1
ATOM 744 C CA . ASN A 1 96 ? -4.686 -4.546 51.125 1.00 71.56 96 ASN A CA 1
ATOM 745 C C . ASN A 1 96 ? -4.973 -3.394 52.102 1.00 71.56 96 ASN A C 1
ATOM 747 O O . ASN A 1 96 ? -4.039 -2.716 52.530 1.00 71.56 96 ASN A O 1
ATOM 751 N N . ARG A 1 97 ? -6.251 -3.117 52.387 1.00 58.78 97 ARG A N 1
ATOM 752 C CA . ARG A 1 97 ? -6.630 -2.129 53.405 1.00 58.78 97 ARG A CA 1
ATOM 753 C C . ARG A 1 97 ? -6.486 -2.787 54.786 1.00 58.78 97 ARG A C 1
ATOM 755 O O . ARG A 1 97 ? -7.124 -3.825 54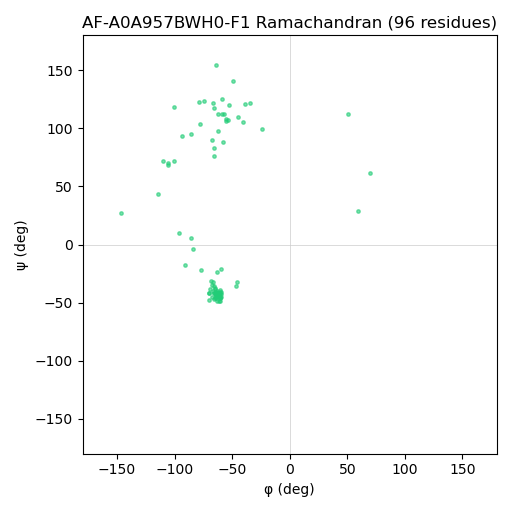.967 1.00 58.78 97 ARG A O 1
ATOM 762 N N . PRO A 1 98 ? -5.678 -2.241 55.713 1.00 68.50 98 PRO A N 1
ATOM 763 C CA . PRO A 1 98 ? -5.791 -2.570 57.131 1.00 68.50 98 PRO A CA 1
ATOM 764 C C . PRO A 1 98 ? -7.069 -1.977 57.738 1.00 68.50 98 PRO A C 1
ATOM 766 O O . PRO A 1 98 ? -7.547 -0.936 57.223 1.00 68.50 98 PRO A O 1
#

Mean predicted aligned error: 16.93 Å